Protein AF-K7MKK3-F1 (afdb_monomer)

Structure (mmCIF, N/CA/C/O backbone):
data_AF-K7MKK3-F1
#
_entry.id   AF-K7MKK3-F1
#
loop_
_atom_site.group_PDB
_atom_site.id
_atom_site.type_symbol
_atom_site.label_atom_id
_atom_site.label_alt_id
_atom_site.label_comp_id
_atom_site.label_asym_id
_atom_site.label_entity_id
_atom_site.label_seq_id
_atom_site.pdbx_PDB_ins_code
_atom_site.Cartn_x
_atom_site.Cartn_y
_atom_site.Cartn_z
_atom_site.occupancy
_atom_site.B_iso_or_equiv
_atom_site.auth_seq_id
_atom_site.auth_comp_id
_atom_site.auth_asym_id
_atom_site.auth_atom_id
_atom_site.pdbx_PDB_model_num
ATOM 1 N N . MET A 1 1 ? -20.578 12.453 49.962 1.00 79.19 1 MET A N 1
ATOM 2 C CA . MET A 1 1 ? -20.431 10.988 49.787 1.00 79.19 1 MET A CA 1
ATOM 3 C C . MET A 1 1 ? -21.259 10.475 48.608 1.00 79.19 1 MET A C 1
ATOM 5 O O . MET A 1 1 ? -20.686 9.859 47.721 1.00 79.19 1 MET A O 1
ATOM 9 N N . GLU A 1 2 ? -22.562 10.773 48.529 1.00 89.25 2 GLU A N 1
ATOM 10 C CA . GLU A 1 2 ? -23.460 10.250 47.473 1.00 89.25 2 GLU A CA 1
ATOM 11 C C . GLU A 1 2 ? -23.021 10.568 46.037 1.00 89.25 2 GLU A C 1
ATOM 13 O O . GLU A 1 2 ? -22.993 9.676 45.190 1.00 89.25 2 GLU A O 1
ATOM 18 N N . LEU A 1 3 ? -22.607 11.814 45.772 1.00 90.81 3 LEU A N 1
ATOM 19 C CA . LEU A 1 3 ? -22.113 12.224 44.451 1.00 90.81 3 LEU A CA 1
ATOM 20 C C . LEU A 1 3 ? -20.895 11.405 43.999 1.00 90.81 3 LEU A C 1
ATOM 22 O O . LEU A 1 3 ? -20.809 11.044 42.829 1.00 90.81 3 LEU A O 1
ATOM 26 N N . TRP A 1 4 ? -19.987 11.063 44.919 1.00 90.06 4 TRP A N 1
ATOM 27 C CA . TRP A 1 4 ? -18.795 10.272 44.602 1.00 90.06 4 TRP A CA 1
ATOM 28 C C . TRP A 1 4 ? -19.155 8.822 44.259 1.00 90.06 4 TRP A C 1
ATOM 30 O O . TRP A 1 4 ? -18.687 8.299 43.252 1.00 90.06 4 TRP A O 1
ATOM 40 N N . ASN A 1 5 ? -20.058 8.201 45.028 1.00 92.50 5 ASN A N 1
ATOM 41 C CA . ASN A 1 5 ? -20.542 6.845 44.741 1.00 92.50 5 ASN A CA 1
ATOM 42 C C . ASN A 1 5 ? -21.302 6.778 43.408 1.00 92.50 5 ASN A C 1
ATOM 44 O O . ASN A 1 5 ? -21.107 5.845 42.632 1.00 92.50 5 ASN A O 1
ATOM 48 N N . ARG A 1 6 ? -22.123 7.791 43.102 1.00 91.56 6 ARG A N 1
ATOM 49 C CA . ARG A 1 6 ? -22.840 7.878 41.822 1.00 91.56 6 ARG A CA 1
ATOM 50 C C . ARG A 1 6 ? -21.878 8.067 40.648 1.00 91.56 6 ARG A C 1
ATOM 52 O O . ARG A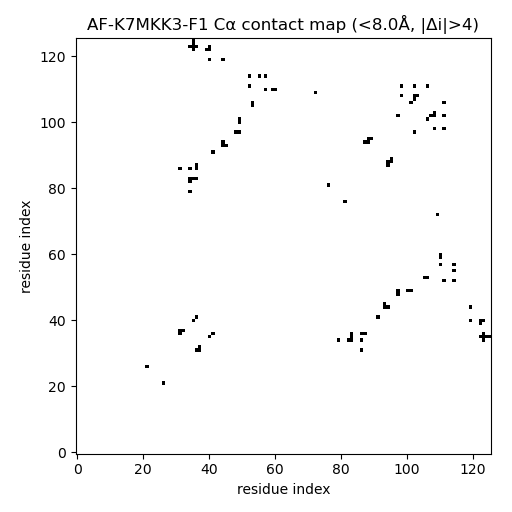 1 6 ? -22.015 7.371 39.647 1.00 91.56 6 ARG A O 1
ATOM 59 N N . ALA A 1 7 ? -20.883 8.948 40.779 1.00 93.31 7 ALA A N 1
ATOM 60 C CA . ALA A 1 7 ? -19.849 9.138 39.761 1.00 93.31 7 ALA A CA 1
ATOM 61 C C . ALA A 1 7 ? -19.020 7.863 39.532 1.00 93.31 7 ALA A C 1
ATOM 63 O O . ALA A 1 7 ? -18.788 7.485 38.385 1.00 93.31 7 ALA A O 1
ATOM 64 N N . ARG A 1 8 ? -18.640 7.156 40.605 1.00 93.25 8 ARG A N 1
ATOM 65 C CA . ARG A 1 8 ? -17.944 5.866 40.518 1.00 93.25 8 ARG A CA 1
ATOM 66 C C . ARG A 1 8 ? -18.781 4.813 39.792 1.00 93.25 8 ARG A C 1
ATOM 68 O O . ARG A 1 8 ? -18.255 4.145 38.911 1.00 93.25 8 ARG A O 1
ATOM 75 N N . GLY A 1 9 ? -20.074 4.709 40.106 1.00 92.00 9 GLY A N 1
ATOM 76 C CA . GLY A 1 9 ? -20.984 3.785 39.424 1.00 92.00 9 GLY A CA 1
ATOM 77 C C . GLY A 1 9 ? -21.087 4.060 37.921 1.00 92.00 9 GLY A C 1
ATOM 78 O O . GLY A 1 9 ? -21.008 3.130 37.122 1.00 92.00 9 GLY A O 1
ATOM 79 N N . PHE A 1 10 ? -21.178 5.333 37.518 1.00 91.56 10 PHE A N 1
ATOM 80 C CA . PHE A 1 10 ? -21.137 5.707 36.099 1.00 91.56 10 PHE A CA 1
ATOM 81 C C . PHE A 1 10 ? -19.804 5.353 35.433 1.00 91.56 10 PHE A C 1
ATOM 83 O O . PHE A 1 10 ? -19.808 4.861 34.308 1.00 91.56 10 PHE A O 1
ATOM 90 N N . ALA A 1 11 ? -18.677 5.577 36.112 1.00 91.19 11 ALA A N 1
ATOM 91 C CA . ALA A 1 11 ? -17.360 5.231 35.584 1.00 91.19 11 ALA A CA 1
ATOM 92 C C . ALA A 1 11 ? -17.180 3.709 35.424 1.00 91.19 11 ALA A C 1
ATOM 94 O O . ALA A 1 11 ? -16.687 3.259 34.392 1.00 91.19 11 ALA A O 1
ATOM 95 N N . GLU A 1 12 ? -17.624 2.908 36.398 1.00 89.81 12 GLU A N 1
ATOM 96 C CA . GLU A 1 12 ? -17.580 1.441 36.327 1.00 89.81 12 GLU A CA 1
ATOM 97 C C . GLU A 1 12 ? -18.513 0.890 35.234 1.00 89.81 12 GLU A C 1
ATOM 99 O O . GLU A 1 12 ? -18.124 -0.013 34.495 1.00 89.81 12 GLU A O 1
ATOM 104 N N . GLU A 1 13 ? -19.715 1.450 35.071 1.00 87.88 13 GLU A N 1
ATOM 105 C CA . GLU A 1 13 ? -20.637 1.086 33.985 1.00 87.88 13 GLU A CA 1
ATOM 106 C C . GLU A 1 13 ? -20.073 1.469 32.606 1.00 87.88 13 GLU A C 1
ATOM 108 O O . GLU A 1 13 ? -20.127 0.678 31.664 1.00 87.88 13 GLU A O 1
ATOM 113 N N . ALA A 1 14 ? -19.463 2.651 32.478 1.00 89.44 14 ALA A N 1
ATOM 114 C CA . ALA A 1 14 ? -18.794 3.070 31.248 1.00 89.44 14 ALA A CA 1
ATOM 115 C C . ALA A 1 14 ? -17.596 2.165 30.908 1.00 89.44 14 ALA A C 1
ATOM 117 O O . ALA A 1 14 ? -17.425 1.785 29.748 1.00 89.44 14 ALA A O 1
ATOM 118 N N . ALA A 1 15 ? -16.810 1.748 31.907 1.00 87.50 15 ALA A N 1
ATOM 119 C CA . ALA A 1 15 ? -15.714 0.797 31.723 1.00 87.50 15 ALA A CA 1
ATOM 120 C C . ALA A 1 15 ? -16.221 -0.586 31.270 1.00 87.50 15 ALA A C 1
ATOM 122 O O . ALA A 1 15 ? -15.679 -1.158 30.321 1.00 87.50 15 ALA A O 1
ATOM 123 N N . LYS A 1 16 ? -17.314 -1.086 31.869 1.00 85.81 16 LYS A N 1
ATOM 124 C CA . LYS A 1 16 ? -17.988 -2.329 31.446 1.00 85.81 16 LYS A CA 1
ATOM 125 C C . LYS A 1 16 ? -18.571 -2.249 30.037 1.00 85.81 16 LYS A C 1
ATOM 127 O O . LYS A 1 16 ? -18.661 -3.268 29.366 1.00 85.81 16 LYS A O 1
ATOM 132 N N . ARG A 1 17 ? -18.970 -1.068 29.563 1.00 84.69 17 ARG A N 1
ATOM 133 C CA . ARG A 1 17 ? -19.391 -0.885 28.164 1.00 84.69 17 ARG A CA 1
ATOM 134 C C . ARG A 1 17 ? -18.198 -0.866 27.214 1.00 84.69 17 ARG A C 1
ATOM 136 O O . ARG A 1 17 ? -18.272 -1.467 26.148 1.00 84.69 17 ARG A O 1
ATOM 143 N N . SER A 1 18 ? -17.095 -0.238 27.621 1.00 77.94 18 SER A N 1
ATOM 144 C CA . SER A 1 18 ? -15.877 -0.135 26.810 1.00 77.94 18 SER A CA 1
ATOM 145 C C . SER A 1 18 ? -15.247 -1.499 26.497 1.00 77.94 18 SER A C 1
ATOM 147 O O . SER A 1 18 ? -14.803 -1.708 25.376 1.00 77.94 18 SER A O 1
ATOM 149 N N . GLN A 1 19 ? -15.282 -2.470 27.421 1.00 75.44 19 GLN A N 1
ATOM 150 C CA . GLN A 1 19 ? -14.741 -3.823 27.167 1.00 75.44 19 GLN A CA 1
ATOM 151 C C . GLN A 1 19 ? -15.436 -4.590 26.024 1.00 75.44 19 GLN A C 1
ATOM 153 O O . GLN A 1 19 ? -14.841 -5.513 25.475 1.00 75.44 19 GLN A O 1
ATOM 158 N N . TYR A 1 20 ? -16.679 -4.239 25.671 1.00 76.19 20 TYR A N 1
ATOM 159 C CA . TYR A 1 20 ? -17.396 -4.851 24.544 1.00 76.19 20 TYR A CA 1
ATOM 160 C C . TYR A 1 20 ? -17.215 -4.075 23.241 1.00 76.19 20 TYR A C 1
ATOM 162 O O . TYR A 1 20 ? -17.570 -4.582 22.176 1.00 76.19 20 TYR A O 1
ATOM 170 N N . LEU A 1 21 ? -16.695 -2.844 23.304 1.00 76.31 21 LEU A N 1
ATOM 171 C CA . LEU A 1 21 ? -16.366 -2.114 22.095 1.00 76.31 21 LEU A CA 1
ATOM 172 C C . LEU A 1 21 ? -15.124 -2.758 21.470 1.00 76.31 21 LEU A C 1
ATOM 174 O O . LEU A 1 21 ? -14.147 -3.029 22.173 1.00 76.31 21 LEU A O 1
ATOM 178 N N . PRO A 1 22 ? -15.138 -3.020 20.155 1.00 73.44 22 PRO A N 1
ATOM 179 C CA . PRO A 1 22 ? -13.955 -3.512 19.478 1.00 73.44 22 PRO A CA 1
ATOM 180 C C . PRO A 1 22 ? -12.820 -2.508 19.680 1.00 73.44 22 PRO A C 1
ATOM 182 O O . PRO A 1 22 ? -12.960 -1.317 19.394 1.00 73.44 22 PRO A O 1
ATOM 185 N N . GLN A 1 23 ? -11.698 -3.002 20.200 1.00 73.75 23 GLN A N 1
ATOM 186 C CA . GLN A 1 23 ? -10.516 -2.186 20.447 1.00 73.75 23 GLN A CA 1
ATOM 187 C C . GLN A 1 23 ? -10.089 -1.498 19.137 1.00 73.75 23 GLN A C 1
ATOM 189 O O . GLN A 1 23 ? -10.137 -2.138 18.079 1.00 73.75 23 GLN A O 1
ATOM 194 N N . PRO A 1 24 ? -9.602 -0.243 19.173 1.00 73.50 24 PRO A N 1
ATOM 195 C CA . PRO A 1 24 ? -9.131 0.458 17.976 1.00 73.50 24 PRO A CA 1
ATOM 196 C C . PRO A 1 24 ? -8.099 -0.347 17.174 1.00 73.50 24 PRO A C 1
ATOM 198 O O . PRO A 1 24 ? -8.082 -0.297 15.948 1.00 73.50 24 PRO A O 1
ATOM 201 N N . SER A 1 25 ? -7.277 -1.151 17.856 1.00 74.31 25 SER A N 1
ATOM 202 C CA . SER A 1 25 ? -6.317 -2.065 17.232 1.00 74.31 25 SER A CA 1
ATOM 203 C C . SER A 1 25 ? -6.977 -3.166 16.396 1.00 74.31 25 SER A C 1
ATOM 205 O O . SER A 1 25 ? -6.485 -3.466 15.311 1.00 74.31 25 SER A O 1
ATOM 207 N N . ILE A 1 26 ? -8.098 -3.737 16.852 1.00 75.56 26 ILE A N 1
ATOM 208 C CA . ILE A 1 26 ? -8.857 -4.744 16.094 1.00 75.56 26 ILE A CA 1
ATOM 209 C C . ILE A 1 26 ? -9.489 -4.103 14.862 1.00 75.56 26 ILE A C 1
ATOM 211 O O . ILE A 1 26 ? -9.396 -4.661 13.770 1.00 75.56 26 ILE A O 1
ATOM 215 N N . ILE A 1 27 ? -10.068 -2.907 15.010 1.00 77.62 27 ILE A N 1
ATOM 216 C CA . ILE A 1 27 ? -10.631 -2.161 13.879 1.00 77.62 27 ILE A CA 1
ATOM 217 C C . ILE A 1 27 ? -9.554 -1.862 12.837 1.00 77.62 27 ILE A C 1
ATOM 219 O O . ILE A 1 27 ? -9.776 -2.108 11.654 1.00 77.62 27 ILE A O 1
ATOM 223 N N . ASN A 1 28 ? -8.375 -1.410 13.270 1.00 79.69 28 ASN A N 1
ATOM 224 C CA . ASN A 1 28 ? -7.248 -1.174 12.374 1.00 79.69 28 ASN A CA 1
ATOM 225 C C . ASN A 1 28 ? -6.808 -2.464 11.677 1.00 79.69 28 ASN A C 1
ATOM 227 O O . ASN A 1 28 ? -6.624 -2.446 10.469 1.00 79.69 28 ASN A O 1
ATOM 231 N N . GLY A 1 29 ? -6.704 -3.591 12.387 1.00 80.25 29 GLY A N 1
ATOM 232 C CA . GLY A 1 29 ? -6.349 -4.880 11.784 1.00 80.25 29 GLY A CA 1
ATOM 233 C C . GLY A 1 29 ? -7.333 -5.326 10.696 1.00 80.25 29 GLY A C 1
ATOM 234 O O . GLY A 1 29 ? -6.918 -5.693 9.599 1.00 80.25 29 GLY A O 1
ATOM 235 N N . VAL A 1 30 ? -8.638 -5.220 10.961 1.00 82.19 30 VAL A N 1
ATOM 236 C CA . VAL A 1 30 ? -9.689 -5.530 9.974 1.00 82.19 30 VAL A CA 1
ATOM 237 C C . VAL A 1 30 ? -9.647 -4.552 8.797 1.00 82.19 30 VAL A C 1
ATOM 239 O O . VAL A 1 30 ? -9.797 -4.959 7.646 1.00 82.19 30 VAL A O 1
ATOM 242 N N . TYR A 1 31 ? -9.415 -3.265 9.066 1.00 83.75 31 TYR A N 1
ATOM 243 C CA . TYR A 1 31 ? -9.291 -2.238 8.035 1.00 83.75 31 TYR A CA 1
ATOM 244 C C . TYR A 1 31 ? -8.079 -2.502 7.134 1.00 83.75 31 TYR A C 1
ATOM 246 O O . TYR A 1 31 ? -8.224 -2.512 5.918 1.00 83.75 31 TYR A O 1
ATOM 254 N N . LEU A 1 32 ? -6.915 -2.805 7.709 1.00 88.19 32 LEU A N 1
ATOM 255 C CA . LEU A 1 32 ? -5.694 -3.165 6.985 1.00 88.19 32 LEU A CA 1
ATOM 256 C C . LEU A 1 32 ? -5.911 -4.388 6.091 1.00 88.19 32 LEU A C 1
ATOM 258 O O . LEU A 1 32 ? -5.633 -4.323 4.895 1.00 88.19 32 LEU A O 1
ATOM 262 N N . HIS A 1 33 ? -6.498 -5.455 6.639 1.00 86.25 33 HIS A N 1
ATOM 263 C CA . HIS A 1 33 ? -6.820 -6.664 5.882 1.00 86.25 33 HIS A CA 1
ATOM 264 C C . HIS A 1 33 ? -7.754 -6.372 4.697 1.00 86.25 33 HIS A C 1
ATOM 266 O O . HIS A 1 33 ? -7.534 -6.864 3.595 1.00 86.25 33 HIS A O 1
ATOM 272 N N . ARG A 1 34 ? -8.751 -5.496 4.879 1.00 86.25 34 ARG A N 1
ATOM 273 C CA . ARG A 1 34 ? -9.677 -5.076 3.812 1.00 86.25 34 ARG A CA 1
ATOM 274 C C . ARG A 1 34 ? -8.989 -4.365 2.644 1.00 86.25 34 ARG A C 1
ATOM 276 O O . ARG A 1 34 ? -9.488 -4.409 1.523 1.00 86.25 34 ARG A O 1
ATOM 283 N N . PHE A 1 35 ? -7.872 -3.693 2.903 1.00 87.62 35 PHE A N 1
ATOM 284 C CA . PHE A 1 35 ? -7.052 -3.057 1.873 1.00 87.62 35 PHE A CA 1
ATOM 285 C C . PHE A 1 35 ? -5.885 -3.942 1.427 1.00 87.62 35 PHE A C 1
ATOM 287 O O . PHE A 1 35 ? -4.941 -3.433 0.837 1.00 87.62 35 PHE A O 1
ATOM 294 N N . GLY A 1 36 ? -5.922 -5.249 1.699 1.00 86.94 36 GLY A N 1
ATOM 295 C CA . GLY A 1 36 ? -4.881 -6.191 1.285 1.00 86.94 36 GLY A CA 1
ATOM 296 C C . GLY A 1 36 ? -3.591 -6.104 2.102 1.00 86.94 36 GLY A C 1
ATOM 297 O O . GLY A 1 36 ? -2.629 -6.784 1.773 1.00 86.94 36 GLY A O 1
ATOM 298 N N . ILE A 1 37 ? -3.543 -5.310 3.181 1.00 89.00 37 ILE A N 1
ATOM 299 C CA . ILE A 1 37 ? -2.383 -5.233 4.083 1.00 89.00 37 ILE A CA 1
ATOM 300 C C . ILE A 1 37 ? -2.422 -6.419 5.050 1.00 89.00 37 ILE A C 1
ATOM 302 O O . ILE A 1 37 ? -2.715 -6.294 6.242 1.00 89.00 37 ILE A O 1
ATOM 306 N N . THR A 1 38 ? -2.187 -7.605 4.500 1.00 89.50 38 THR A N 1
ATOM 307 C CA . THR A 1 38 ? -2.148 -8.869 5.232 1.00 89.50 38 THR A CA 1
ATOM 308 C C . THR A 1 38 ? -0.774 -9.090 5.872 1.00 89.50 38 THR A C 1
ATOM 310 O O . THR A 1 38 ? 0.170 -8.324 5.674 1.00 89.50 38 THR A O 1
ATOM 313 N N . GLN A 1 39 ? -0.651 -10.119 6.714 1.00 86.50 39 GLN A N 1
ATOM 314 C CA . GLN A 1 39 ? 0.661 -10.558 7.202 1.00 86.50 39 GLN A CA 1
ATOM 315 C C . GLN A 1 39 ? 1.527 -11.080 6.044 1.00 86.50 39 GLN A C 1
ATOM 317 O O . GLN A 1 39 ? 2.692 -10.719 5.964 1.00 86.50 39 GLN A O 1
ATOM 322 N N . GLU A 1 40 ? 0.933 -11.823 5.109 1.00 88.56 40 GLU A N 1
ATOM 323 C CA . GLU A 1 40 ? 1.615 -12.361 3.927 1.00 88.56 40 GLU A CA 1
ATOM 324 C C . GLU A 1 40 ? 2.192 -11.256 3.034 1.00 88.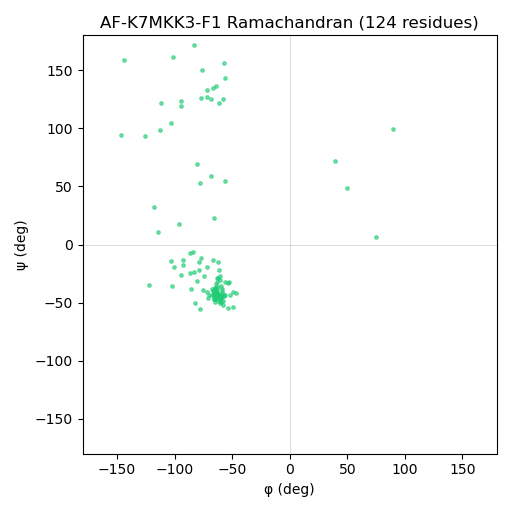56 40 GLU A C 1
ATOM 326 O O . GLU A 1 40 ? 3.361 -11.316 2.666 1.00 88.56 40 GLU A O 1
ATOM 331 N N . LEU A 1 41 ? 1.415 -10.199 2.756 1.00 89.94 41 LEU A N 1
ATOM 332 C CA . LEU A 1 41 ? 1.921 -9.048 2.009 1.00 89.94 41 LEU A CA 1
ATOM 333 C C . LEU A 1 41 ? 3.124 -8.420 2.718 1.00 89.94 41 LEU A C 1
ATOM 335 O O . LEU A 1 41 ? 4.088 -8.047 2.061 1.00 89.94 41 LEU A O 1
ATOM 339 N N . ARG A 1 42 ? 3.058 -8.277 4.048 1.00 88.31 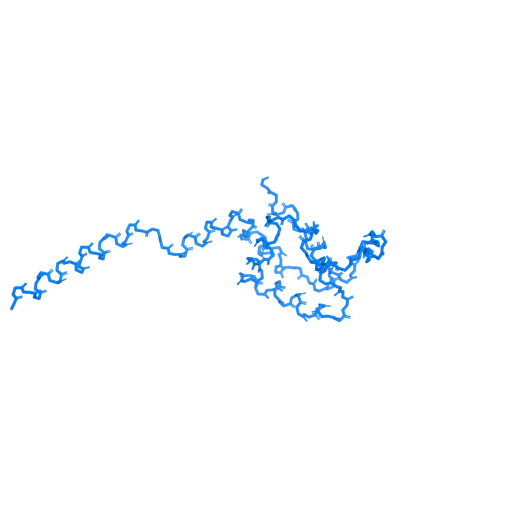42 ARG A N 1
ATOM 340 C CA . ARG A 1 42 ? 4.136 -7.673 4.841 1.00 88.31 42 ARG A CA 1
ATOM 341 C C . ARG A 1 42 ? 5.407 -8.507 4.787 1.00 88.31 42 ARG A C 1
ATOM 343 O O . ARG A 1 42 ? 6.457 -7.949 4.511 1.00 88.31 42 ARG A O 1
ATOM 350 N N . GLU A 1 43 ? 5.296 -9.817 4.967 1.00 89.88 43 GLU A N 1
ATOM 351 C CA . GLU A 1 43 ? 6.429 -10.743 4.864 1.00 89.88 43 GLU A CA 1
ATOM 352 C C . GLU A 1 43 ? 7.035 -10.747 3.459 1.00 89.88 43 GLU A C 1
ATOM 354 O O . GLU A 1 43 ? 8.253 -10.677 3.308 1.00 89.88 43 GLU A O 1
ATOM 359 N N . PHE A 1 44 ? 6.191 -10.762 2.423 1.00 89.94 44 PHE A N 1
ATOM 360 C CA . PHE A 1 44 ? 6.647 -10.670 1.040 1.00 89.94 44 PHE A CA 1
ATOM 361 C C . PHE A 1 44 ? 7.418 -9.371 0.802 1.00 89.94 44 PHE A C 1
ATOM 363 O O . PHE A 1 44 ? 8.537 -9.391 0.298 1.00 89.94 44 PHE A O 1
ATOM 370 N N . VAL A 1 45 ? 6.839 -8.248 1.223 1.00 88.88 45 VAL A N 1
ATOM 371 C CA . VAL A 1 45 ? 7.403 -6.907 1.075 1.00 88.88 45 VAL A CA 1
ATOM 372 C C . VAL A 1 45 ? 8.698 -6.713 1.863 1.00 88.88 45 VAL A C 1
ATOM 374 O O . VAL A 1 45 ? 9.605 -6.057 1.357 1.00 88.88 45 VAL A O 1
ATOM 377 N N . GLU A 1 46 ? 8.812 -7.282 3.062 1.00 87.44 46 GLU A N 1
ATOM 378 C CA . GLU A 1 46 ? 10.060 -7.295 3.836 1.00 87.44 46 GLU A CA 1
ATOM 379 C C . GLU A 1 46 ? 11.190 -8.019 3.085 1.00 87.44 46 GLU A C 1
ATOM 381 O O . GLU A 1 46 ? 12.358 -7.654 3.226 1.00 87.44 46 GLU A O 1
ATOM 386 N N . GLY A 1 47 ? 10.849 -9.012 2.259 1.00 88.00 47 GLY A N 1
ATOM 387 C CA . GLY A 1 47 ? 11.787 -9.707 1.378 1.00 88.00 47 GLY A CA 1
ATOM 388 C C . GLY A 1 47 ? 12.139 -8.952 0.092 1.00 88.00 47 GLY A C 1
ATOM 389 O O . GLY A 1 47 ? 13.121 -9.308 -0.562 1.00 88.00 47 GLY A O 1
ATOM 390 N N . ILE A 1 48 ? 11.381 -7.916 -0.285 1.00 87.88 48 ILE A N 1
ATOM 391 C CA . ILE A 1 48 ? 11.678 -7.119 -1.479 1.00 87.88 48 ILE A CA 1
ATOM 392 C C . ILE A 1 48 ? 12.837 -6.170 -1.173 1.00 87.88 48 ILE A C 1
ATOM 394 O O . ILE A 1 48 ? 12.796 -5.355 -0.253 1.00 87.88 48 ILE A O 1
ATOM 398 N N . THR A 1 49 ? 13.869 -6.228 -2.004 1.00 86.75 49 THR A N 1
ATOM 399 C CA . THR A 1 49 ? 15.022 -5.328 -1.937 1.00 86.75 49 THR A CA 1
ATOM 400 C C . THR A 1 49 ? 14.938 -4.229 -2.989 1.00 86.75 49 THR A C 1
ATOM 402 O O . THR A 1 49 ? 14.265 -4.373 -4.008 1.00 86.75 49 THR A O 1
ATOM 405 N N . ILE A 1 50 ? 15.698 -3.149 -2.787 1.00 83.38 50 ILE A N 1
ATOM 406 C CA . ILE A 1 50 ? 15.829 -2.048 -3.756 1.00 83.38 50 ILE A CA 1
ATOM 407 C C . ILE A 1 50 ? 16.209 -2.570 -5.145 1.00 83.38 50 ILE A C 1
ATOM 409 O O . ILE A 1 50 ? 15.592 -2.178 -6.130 1.00 83.38 50 ILE A O 1
ATOM 413 N N . THR A 1 51 ? 17.150 -3.515 -5.208 1.00 84.25 51 THR A N 1
ATOM 414 C CA . THR A 1 51 ? 17.621 -4.129 -6.459 1.00 84.25 51 THR A CA 1
ATOM 415 C C . THR A 1 51 ? 16.486 -4.745 -7.272 1.00 84.25 51 THR A C 1
ATOM 417 O O . THR A 1 51 ? 16.501 -4.668 -8.492 1.00 84.25 51 THR A O 1
ATOM 420 N N . THR A 1 52 ? 15.442 -5.269 -6.614 1.00 86.00 52 THR A N 1
ATOM 421 C CA . THR A 1 52 ? 14.255 -5.805 -7.300 1.00 86.00 52 THR A CA 1
ATOM 422 C C . THR A 1 52 ? 13.564 -4.735 -8.140 1.00 86.00 52 THR A C 1
ATOM 424 O O . THR A 1 52 ? 13.054 -5.040 -9.211 1.00 86.00 52 THR A O 1
ATOM 427 N N . PHE A 1 53 ? 13.546 -3.485 -7.673 1.00 85.00 53 PHE A N 1
ATOM 428 C CA . PHE A 1 53 ? 12.966 -2.369 -8.414 1.00 85.00 53 PHE A CA 1
ATOM 429 C C . PHE A 1 53 ? 13.917 -1.820 -9.489 1.00 85.00 53 PHE A C 1
ATOM 431 O O . PHE A 1 53 ? 13.447 -1.330 -10.515 1.00 85.00 53 PHE A O 1
ATOM 438 N N . GLU A 1 54 ? 15.232 -1.883 -9.265 1.00 82.44 54 GLU A N 1
ATOM 439 C CA . GLU A 1 54 ? 16.255 -1.440 -10.226 1.00 82.44 54 GLU A CA 1
ATOM 440 C C . GLU A 1 54 ? 16.353 -2.378 -11.436 1.00 82.44 54 GLU A C 1
ATOM 442 O O . GLU A 1 54 ? 16.346 -1.910 -12.575 1.00 82.44 54 GLU A O 1
ATOM 4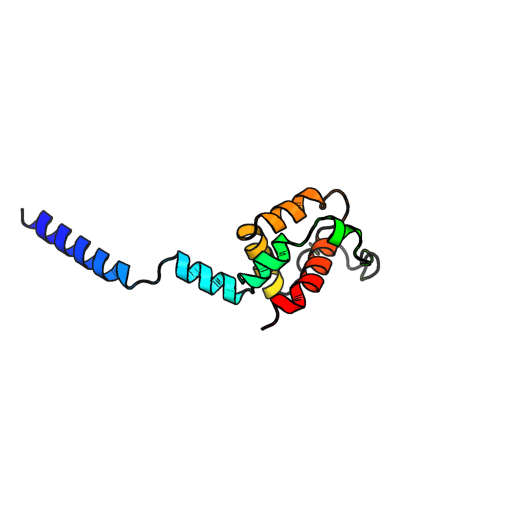47 N N . ASP A 1 55 ? 16.373 -3.690 -11.190 1.00 84.06 55 ASP A N 1
ATOM 448 C CA . ASP A 1 55 ? 16.493 -4.735 -12.216 1.00 84.06 55 ASP A CA 1
ATOM 449 C C . ASP A 1 55 ? 15.184 -4.976 -12.979 1.00 84.06 55 ASP A C 1
ATOM 451 O O . ASP A 1 55 ? 15.157 -5.677 -13.995 1.00 84.06 55 ASP A O 1
ATOM 455 N N . PHE A 1 56 ? 14.067 -4.428 -12.495 1.00 83.12 56 PHE A N 1
ATOM 456 C CA . PHE A 1 56 ? 12.771 -4.695 -13.091 1.00 83.12 56 PHE A CA 1
ATOM 457 C C . PHE A 1 56 ? 12.674 -4.059 -14.491 1.00 83.12 56 PHE A C 1
ATOM 459 O O . PHE A 1 56 ? 12.812 -2.834 -14.618 1.00 83.12 56 PHE A O 1
ATOM 466 N N . PRO A 1 57 ? 12.350 -4.833 -15.549 1.00 79.75 57 PRO A N 1
ATOM 467 C CA . PRO A 1 57 ? 12.302 -4.350 -16.930 1.00 79.75 57 PRO A CA 1
ATOM 468 C C . PRO A 1 57 ? 11.013 -3.560 -17.215 1.00 79.75 57 PRO A C 1
ATOM 470 O O . PRO A 1 57 ? 10.269 -3.853 -18.149 1.00 79.75 57 PRO A O 1
ATOM 473 N N . LEU A 1 58 ? 10.720 -2.550 -16.395 1.00 71.62 58 LEU A N 1
ATOM 474 C CA . LEU A 1 58 ? 9.667 -1.580 -16.656 1.00 71.62 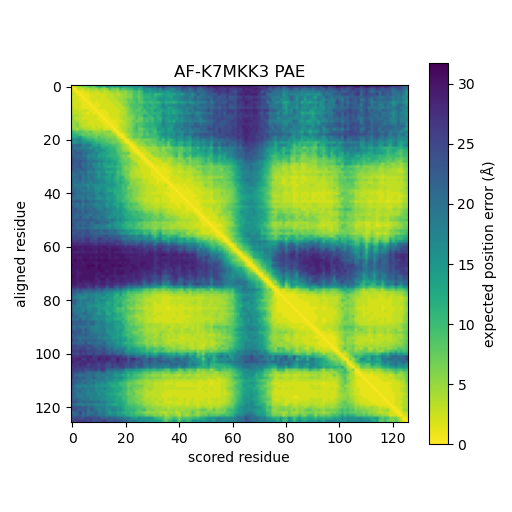58 LEU A CA 1
ATOM 475 C C . LEU A 1 58 ? 10.261 -0.358 -17.343 1.00 71.62 58 LEU A C 1
ATOM 477 O O . LEU A 1 58 ? 11.117 0.341 -16.791 1.00 71.62 58 LEU A O 1
ATOM 481 N N . GLN A 1 59 ? 9.774 -0.095 -18.550 1.00 67.62 59 GLN A N 1
ATOM 482 C CA . GLN A 1 59 ? 10.047 1.149 -19.254 1.00 67.62 59 GLN A CA 1
ATOM 483 C C . GLN A 1 59 ? 9.430 2.302 -18.452 1.00 67.62 59 GLN A C 1
ATOM 485 O O . GLN A 1 59 ? 8.318 2.180 -17.929 1.00 67.62 59 GLN A O 1
ATOM 490 N N . ASP A 1 60 ? 10.161 3.409 -18.306 1.00 61.31 60 ASP A N 1
ATOM 491 C CA . ASP A 1 60 ? 9.531 4.651 -17.864 1.00 61.31 60 ASP A CA 1
ATOM 492 C C . ASP A 1 60 ? 8.486 5.010 -18.927 1.00 61.31 60 ASP A C 1
ATOM 494 O O . ASP A 1 60 ? 8.844 5.136 -20.096 1.00 61.31 60 ASP A O 1
ATOM 498 N N . ASP A 1 61 ? 7.207 5.134 -18.549 1.00 58.72 61 ASP A N 1
ATOM 499 C CA . ASP A 1 61 ? 6.106 5.494 -19.462 1.00 58.72 61 ASP A CA 1
ATOM 500 C C . ASP A 1 61 ? 6.231 6.956 -19.939 1.00 58.72 61 ASP A C 1
ATOM 502 O O . ASP A 1 61 ? 5.354 7.790 -19.716 1.00 58.72 61 ASP A O 1
ATOM 506 N N . THR A 1 62 ? 7.335 7.309 -20.592 1.00 52.84 62 THR A N 1
ATOM 507 C CA . THR A 1 62 ? 7.467 8.578 -21.309 1.00 52.84 62 THR A CA 1
ATOM 508 C C . THR A 1 62 ? 6.527 8.620 -22.526 1.00 52.84 62 THR A C 1
ATOM 510 O O . THR A 1 62 ? 6.261 9.703 -23.024 1.00 52.84 62 THR A O 1
ATOM 513 N N . GLU A 1 63 ? 5.940 7.497 -22.967 1.00 49.12 63 GLU A N 1
ATOM 514 C CA . GLU A 1 63 ? 5.129 7.447 -24.198 1.00 49.12 63 GLU A CA 1
ATOM 515 C C . GLU A 1 63 ? 3.650 7.059 -24.018 1.00 49.12 63 GLU A C 1
ATOM 517 O O . GLU A 1 63 ? 3.050 6.489 -24.924 1.00 49.12 63 GLU A O 1
ATOM 522 N N . LEU A 1 64 ? 3.004 7.407 -22.897 1.00 49.34 64 LEU A N 1
ATOM 523 C CA . LEU A 1 64 ? 1.536 7.477 -22.868 1.00 49.34 64 LEU A CA 1
ATOM 524 C C . LEU A 1 64 ? 1.051 8.846 -22.372 1.00 49.34 64 LEU A C 1
ATOM 526 O O . LEU A 1 64 ? 0.813 9.080 -21.192 1.00 49.34 64 LEU A O 1
ATOM 530 N N . SER A 1 65 ? 0.816 9.693 -23.377 1.00 42.00 65 SER A N 1
ATOM 531 C CA . SER A 1 65 ? -0.094 10.840 -23.418 1.00 42.00 65 SER A CA 1
ATOM 532 C C . SER A 1 65 ? 0.454 12.206 -22.977 1.00 42.00 65 SER A C 1
ATOM 534 O O . SER A 1 65 ? 0.440 12.572 -21.802 1.00 42.00 65 SER A O 1
ATOM 536 N N . ASP A 1 66 ? 0.810 13.003 -23.994 1.00 44.09 66 ASP A N 1
ATOM 537 C CA . ASP A 1 66 ? 0.828 14.475 -24.041 1.00 44.09 66 ASP A CA 1
ATOM 538 C C . ASP A 1 66 ? -0.554 15.089 -23.699 1.00 44.09 66 ASP A C 1
ATOM 540 O O . ASP A 1 66 ? -1.125 15.876 -24.457 1.00 44.09 66 ASP A O 1
ATOM 544 N N . VAL A 1 67 ? -1.137 14.737 -22.548 1.00 45.09 67 VAL A N 1
ATOM 545 C CA . VAL A 1 67 ? -2.240 15.509 -21.962 1.00 45.09 67 VAL A CA 1
ATOM 546 C C . VAL A 1 67 ? -1.633 16.495 -20.962 1.00 45.09 67 VAL A C 1
ATOM 548 O O . VAL A 1 67 ? -0.912 16.069 -20.051 1.00 45.09 67 VAL A O 1
ATOM 551 N N . PRO A 1 68 ? -1.876 17.812 -21.102 1.00 40.16 68 PRO A N 1
ATOM 552 C CA . PRO A 1 68 ? -1.123 18.813 -20.365 1.00 40.16 68 PRO A CA 1
ATOM 553 C C . PRO A 1 68 ? -1.492 18.813 -18.877 1.00 40.16 68 PRO A C 1
ATOM 555 O O . PRO A 1 68 ? -2.651 18.973 -18.508 1.00 40.16 68 PRO A O 1
ATOM 558 N N . ALA A 1 69 ? -0.464 18.702 -18.036 1.00 49.97 69 ALA A N 1
ATOM 559 C CA . ALA A 1 69 ? -0.311 19.395 -16.759 1.00 49.97 69 ALA A CA 1
ATOM 560 C C . ALA A 1 69 ? -1.560 19.576 -15.865 1.00 49.97 69 ALA A C 1
ATOM 562 O O . ALA A 1 69 ? -1.964 20.708 -15.620 1.00 49.97 69 ALA A O 1
ATOM 563 N N . VAL A 1 70 ? -2.073 18.508 -15.238 1.00 39.59 70 VAL A N 1
ATOM 564 C CA . VAL A 1 70 ? -2.753 18.627 -13.930 1.00 39.59 70 VAL A CA 1
ATOM 565 C C . VAL A 1 70 ? -2.492 17.370 -13.089 1.00 39.59 70 VAL A C 1
ATOM 567 O O . VAL A 1 70 ? -3.202 16.379 -13.177 1.00 39.59 70 VAL A O 1
ATOM 570 N N . SER A 1 71 ? -1.473 17.413 -12.225 1.00 40.34 71 SER A N 1
ATOM 571 C CA . SER A 1 71 ? -1.357 16.511 -11.061 1.00 40.34 71 SER A CA 1
ATOM 572 C C . SER A 1 71 ? -1.537 15.004 -11.344 1.00 40.34 71 SER A C 1
ATOM 574 O O . SER A 1 71 ? -2.239 14.294 -10.624 1.00 40.34 71 SER A O 1
ATOM 576 N N . ASN A 1 72 ? -0.841 14.489 -12.356 1.00 46.34 72 ASN A N 1
ATOM 577 C CA . ASN A 1 72 ? -0.873 13.095 -12.821 1.00 46.34 72 ASN A CA 1
ATOM 578 C C . ASN A 1 72 ? -0.321 12.038 -11.816 1.00 46.34 72 ASN A C 1
ATOM 580 O O . ASN A 1 72 ? 0.122 10.973 -12.226 1.00 46.34 72 ASN A O 1
ATOM 584 N N . VAL A 1 73 ? -0.282 12.284 -10.501 1.00 45.56 73 VAL A N 1
ATOM 585 C CA . VAL A 1 73 ? -0.127 11.191 -9.507 1.00 45.56 73 VAL A CA 1
ATOM 586 C C . VAL A 1 73 ? -1.470 10.477 -9.294 1.00 45.56 73 VAL A C 1
ATOM 588 O O . VAL A 1 73 ? -1.502 9.332 -8.862 1.00 45.56 73 VAL A O 1
ATOM 591 N N . ARG A 1 74 ? -2.588 11.145 -9.614 1.00 46.72 74 ARG A N 1
ATOM 592 C CA . ARG A 1 74 ? -3.934 10.710 -9.221 1.00 46.72 74 ARG A CA 1
ATOM 593 C C . ARG A 1 74 ? -4.694 9.831 -10.215 1.00 46.72 74 ARG A C 1
ATOM 595 O O . ARG A 1 74 ? -5.668 9.230 -9.790 1.00 46.72 74 ARG A O 1
ATOM 602 N N . GLN A 1 75 ? -4.322 9.770 -11.495 1.00 45.62 75 GLN A N 1
ATOM 603 C CA . GLN A 1 75 ? -5.150 9.068 -12.494 1.00 45.62 75 GLN A CA 1
ATOM 604 C C . GLN A 1 75 ? -4.759 7.609 -12.753 1.00 45.62 75 GLN A C 1
ATOM 606 O O . GLN A 1 75 ? -5.642 6.823 -13.077 1.00 45.62 75 GLN A O 1
ATOM 611 N N . ASP A 1 76 ? -3.500 7.216 -12.540 1.00 57.22 76 ASP A N 1
ATOM 612 C CA . ASP A 1 76 ? -3.067 5.830 -12.805 1.00 57.22 76 ASP A CA 1
ATOM 613 C C . ASP A 1 76 ? -3.361 4.868 -11.641 1.00 57.22 76 ASP A C 1
ATOM 615 O O . ASP A 1 76 ? -3.158 3.661 -11.759 1.00 57.22 76 ASP A O 1
ATOM 619 N N . LEU A 1 77 ? -3.834 5.392 -10.507 1.00 65.56 77 LEU A N 1
ATOM 620 C CA . LEU A 1 77 ? -4.178 4.612 -9.325 1.00 65.56 77 LEU A CA 1
ATOM 621 C C . LEU A 1 77 ? -5.689 4.657 -9.122 1.00 65.56 77 LEU A C 1
ATOM 623 O O . LEU A 1 77 ? -6.275 5.724 -8.946 1.00 65.56 77 LEU A O 1
ATOM 627 N N . THR A 1 78 ? -6.328 3.489 -9.105 1.00 79.00 78 THR A N 1
ATOM 628 C CA . THR A 1 78 ? -7.720 3.378 -8.649 1.00 79.00 78 THR A CA 1
ATOM 629 C C . THR A 1 78 ? -7.848 3.924 -7.221 1.00 79.00 78 THR A C 1
ATOM 631 O O . THR A 1 78 ? -6.887 3.908 -6.448 1.00 79.00 78 THR A O 1
ATOM 634 N N . GLU A 1 79 ? -9.045 4.358 -6.813 1.00 84.38 79 GLU A N 1
ATOM 635 C CA . GLU A 1 79 ? -9.284 4.823 -5.434 1.00 84.38 79 GLU A CA 1
ATOM 636 C C . GLU A 1 79 ? -8.844 3.776 -4.390 1.00 84.38 79 GLU A C 1
ATOM 638 O O . GLU A 1 79 ? -8.356 4.112 -3.308 1.00 84.38 79 GLU A O 1
ATOM 643 N N . TRP A 1 80 ? -8.982 2.490 -4.729 1.00 85.50 80 TRP A N 1
ATOM 644 C CA . TRP A 1 80 ? -8.501 1.392 -3.900 1.00 85.50 80 TRP A CA 1
ATOM 645 C C . TRP A 1 80 ? -6.970 1.381 -3.797 1.00 85.50 80 TRP A C 1
ATOM 647 O O . TRP A 1 80 ? -6.445 1.318 -2.687 1.00 85.50 80 TRP A O 1
ATOM 657 N N . GLN A 1 81 ? -6.253 1.519 -4.917 1.00 86.88 81 GLN A N 1
ATOM 658 C CA . GLN A 1 81 ? -4.788 1.568 -4.929 1.00 86.88 81 GLN A CA 1
ATOM 659 C C . GLN A 1 81 ? -4.245 2.787 -4.180 1.00 86.88 81 GLN A C 1
ATOM 661 O O . GLN A 1 81 ? -3.258 2.658 -3.463 1.00 86.88 81 GLN A O 1
ATOM 666 N N . GLU A 1 82 ? -4.894 3.951 -4.274 1.00 85.50 82 GLU A N 1
ATOM 667 C CA . GLU A 1 82 ? -4.489 5.133 -3.502 1.00 85.50 82 GLU A CA 1
ATOM 668 C C . GLU A 1 82 ? -4.622 4.885 -1.990 1.00 85.50 82 GLU A C 1
ATOM 670 O O . GLU A 1 82 ? -3.729 5.231 -1.210 1.00 85.50 82 GLU A O 1
ATOM 675 N N . LYS A 1 83 ? -5.719 4.251 -1.556 1.00 87.44 83 LYS A N 1
ATOM 676 C CA . LYS A 1 83 ? -5.914 3.876 -0.147 1.00 87.44 83 LYS A CA 1
ATOM 677 C C . LYS A 1 83 ? -4.901 2.826 0.299 1.00 87.44 83 LYS A C 1
ATOM 679 O O . LYS A 1 83 ? -4.316 2.986 1.369 1.00 87.44 83 LYS A O 1
ATOM 684 N N . HIS A 1 84 ? -4.656 1.810 -0.523 1.00 90.12 84 HIS A N 1
ATOM 685 C CA . HIS A 1 84 ? -3.642 0.791 -0.274 1.00 90.12 84 HIS A CA 1
ATOM 686 C C . HIS A 1 84 ? -2.249 1.414 -0.123 1.00 90.12 84 HIS A C 1
ATOM 688 O O . HIS A 1 84 ? -1.602 1.209 0.897 1.00 90.12 84 HIS A O 1
ATOM 694 N N . ALA A 1 85 ? -1.822 2.242 -1.082 1.00 89.38 85 ALA A N 1
ATOM 695 C CA . ALA A 1 85 ? -0.525 2.918 -1.078 1.00 89.38 85 ALA A CA 1
ATOM 696 C C . ALA A 1 85 ? -0.316 3.752 0.196 1.00 89.38 85 ALA A C 1
ATOM 698 O O . ALA A 1 85 ? 0.738 3.700 0.830 1.00 89.38 85 ALA A O 1
ATOM 699 N N . ARG A 1 86 ? -1.347 4.487 0.631 1.00 88.06 86 ARG A N 1
ATOM 700 C CA . ARG A 1 86 ? -1.291 5.253 1.885 1.00 88.06 86 ARG A CA 1
ATOM 701 C C . ARG A 1 86 ? -1.170 4.357 3.115 1.00 88.06 86 ARG A C 1
ATOM 703 O O . ARG A 1 86 ? -0.405 4.681 4.019 1.00 88.06 86 ARG A O 1
ATOM 710 N N . LEU A 1 87 ? -1.926 3.262 3.161 1.00 89.38 87 LEU A N 1
ATOM 711 C CA . LEU A 1 87 ? -1.927 2.344 4.300 1.00 89.38 87 LEU A CA 1
ATOM 712 C C . LEU A 1 87 ? -0.640 1.528 4.387 1.00 89.38 87 LEU A C 1
ATOM 714 O O . LEU A 1 87 ? -0.110 1.355 5.481 1.00 89.38 87 LEU A O 1
ATOM 718 N N . VAL A 1 88 ? -0.109 1.057 3.258 1.00 90.38 88 VAL A N 1
ATOM 719 C CA . VAL A 1 88 ? 1.150 0.311 3.250 1.00 90.38 88 VAL A CA 1
ATOM 720 C C . VAL A 1 88 ? 2.312 1.207 3.670 1.00 90.38 88 VAL A C 1
ATOM 722 O O . VAL A 1 88 ? 3.124 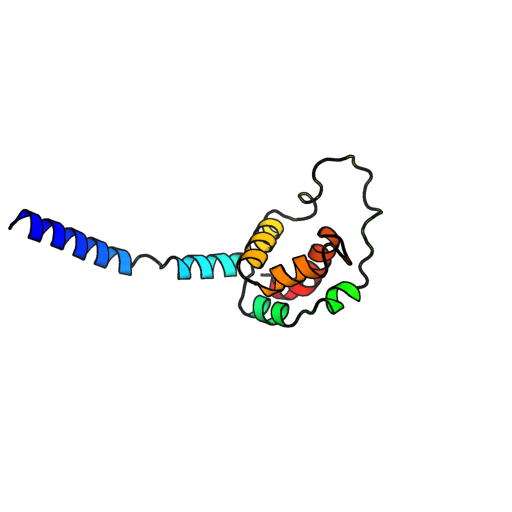0.781 4.480 1.00 90.38 88 VAL A O 1
ATOM 725 N N . LEU A 1 89 ? 2.345 2.474 3.241 1.00 88.50 89 LEU A N 1
ATOM 726 C CA . LEU A 1 89 ? 3.372 3.428 3.673 1.00 88.50 89 LEU A CA 1
ATOM 727 C C . LEU A 1 89 ? 3.323 3.735 5.173 1.00 88.50 89 LEU A C 1
ATOM 729 O O . LEU A 1 89 ? 4.366 3.976 5.777 1.00 88.50 89 LEU A O 1
ATOM 733 N N . SER A 1 90 ? 2.130 3.757 5.775 1.00 86.75 90 SER A N 1
ATOM 734 C CA . SER A 1 90 ? 1.983 4.017 7.211 1.00 86.75 90 SER A CA 1
ATOM 735 C C . SER A 1 90 ? 2.187 2.774 8.078 1.00 86.75 90 SER A C 1
ATOM 737 O O . SER A 1 90 ? 2.526 2.905 9.252 1.00 86.75 90 SER A O 1
ATOM 739 N N . THR A 1 91 ? 1.982 1.581 7.517 1.00 85.56 91 THR A N 1
ATOM 740 C CA . THR A 1 91 ? 1.994 0.312 8.261 1.00 85.56 91 THR A CA 1
ATOM 741 C C . THR A 1 91 ? 3.296 -0.466 8.076 1.00 85.56 91 THR A C 1
ATOM 743 O O . THR A 1 91 ? 3.755 -1.114 9.013 1.00 85.56 91 THR A O 1
ATOM 746 N N . VAL A 1 92 ? 3.893 -0.409 6.884 1.00 86.62 92 VAL A N 1
ATOM 747 C CA . VAL A 1 92 ? 5.082 -1.174 6.491 1.00 86.62 92 VAL A CA 1
ATOM 748 C C . VAL A 1 92 ? 6.243 -0.210 6.296 1.00 86.62 92 VAL A C 1
ATOM 750 O O . VAL A 1 92 ? 6.381 0.455 5.265 1.00 86.62 92 VAL A O 1
ATOM 753 N N . LYS A 1 93 ? 7.085 -0.108 7.325 1.00 85.88 93 LYS A N 1
ATOM 754 C CA . LYS A 1 93 ? 8.235 0.808 7.340 1.00 85.88 93 LYS A CA 1
ATOM 755 C C . LYS A 1 93 ? 9.223 0.505 6.208 1.00 85.88 93 LYS A C 1
ATOM 757 O O . LYS A 1 93 ? 9.888 1.418 5.730 1.00 85.88 93 LYS A O 1
ATOM 762 N N . GLU A 1 94 ? 9.280 -0.741 5.747 1.00 85.19 94 GLU A N 1
ATOM 763 C CA . GLU A 1 94 ? 10.111 -1.207 4.641 1.00 85.19 94 GLU A CA 1
ATOM 764 C C . GLU A 1 94 ? 9.689 -0.554 3.327 1.00 85.19 94 GLU A C 1
ATOM 766 O O . GLU A 1 94 ? 10.550 -0.056 2.616 1.00 85.19 94 GLU A O 1
ATOM 771 N N . ILE A 1 95 ? 8.386 -0.428 3.042 1.00 85.19 95 ILE A N 1
ATOM 772 C CA . ILE A 1 95 ? 7.910 0.296 1.848 1.00 85.19 95 ILE A CA 1
ATOM 773 C C . ILE A 1 95 ? 8.193 1.781 1.958 1.00 85.19 95 ILE A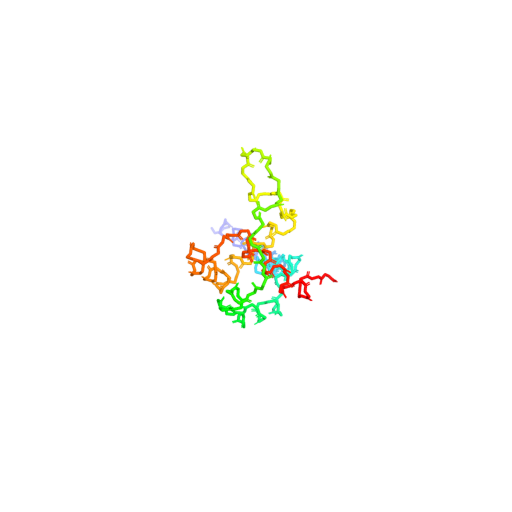 C 1
ATOM 775 O O . ILE A 1 95 ? 8.586 2.403 0.977 1.00 85.19 95 ILE A O 1
ATOM 779 N N . SER A 1 96 ? 8.046 2.354 3.153 1.00 84.31 96 SER A N 1
ATOM 780 C CA . SER A 1 96 ? 8.444 3.744 3.381 1.00 84.31 96 SER A CA 1
ATOM 781 C C . SER A 1 96 ? 9.935 3.944 3.073 1.00 84.31 96 SER A C 1
ATOM 783 O O . SER A 1 96 ? 10.303 4.855 2.335 1.00 84.31 96 SER A O 1
ATOM 785 N N . ARG A 1 97 ? 10.799 3.035 3.537 1.00 83.06 97 ARG A N 1
ATOM 786 C CA . ARG A 1 97 ? 12.241 3.056 3.264 1.00 83.06 97 ARG A CA 1
ATOM 787 C C . ARG A 1 97 ? 12.567 2.853 1.781 1.00 83.06 97 ARG A C 1
ATOM 789 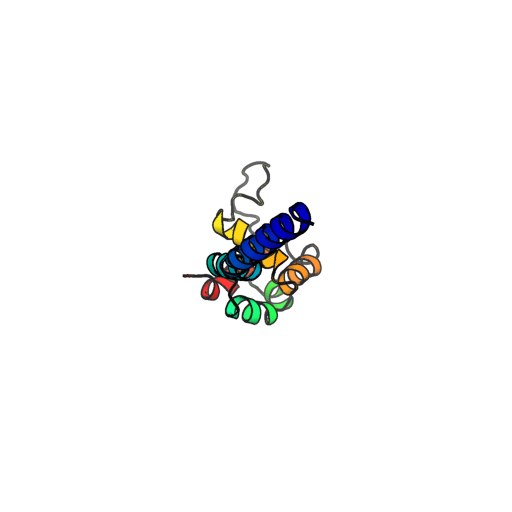O O . ARG A 1 97 ? 13.282 3.668 1.208 1.00 83.06 97 ARG A O 1
ATOM 796 N N . LEU A 1 98 ? 11.993 1.825 1.157 1.00 79.12 98 LEU A N 1
ATOM 797 C CA . LEU A 1 98 ? 12.094 1.533 -0.276 1.00 79.12 98 LEU A CA 1
ATOM 798 C C . LEU A 1 98 ? 11.503 2.641 -1.144 1.00 79.12 98 LEU A C 1
ATOM 800 O O . LEU A 1 98 ? 11.761 2.670 -2.335 1.00 79.12 98 LEU A O 1
ATOM 804 N N . ARG A 1 99 ? 10.712 3.555 -0.587 1.00 77.31 99 ARG A N 1
ATOM 805 C CA . ARG A 1 99 ? 10.294 4.759 -1.292 1.00 77.31 99 ARG A CA 1
ATOM 806 C C . ARG A 1 99 ? 11.371 5.831 -1.204 1.00 77.31 99 ARG A C 1
ATOM 808 O O . ARG A 1 99 ? 11.753 6.357 -2.233 1.00 77.31 99 ARG A O 1
ATOM 815 N N . TYR A 1 100 ? 11.885 6.143 -0.016 1.00 75.56 100 TYR A N 1
ATOM 816 C CA . TYR A 1 100 ? 12.858 7.232 0.153 1.00 75.56 100 TYR A CA 1
ATOM 817 C C . TYR A 1 100 ? 14.278 6.915 -0.350 1.00 75.56 100 TYR A C 1
ATOM 819 O O . TYR A 1 100 ? 15.000 7.845 -0.700 1.00 75.56 100 TYR A O 1
ATOM 827 N N . GLU A 1 101 ? 14.698 5.644 -0.366 1.00 70.38 101 GLU A N 1
ATOM 828 C CA . GLU A 1 101 ? 16.056 5.251 -0.781 1.00 70.38 101 GLU A CA 1
ATOM 829 C C . GLU A 1 101 ? 16.230 5.255 -2.320 1.00 70.38 101 GLU A C 1
ATOM 831 O O . GLU A 1 101 ? 17.093 5.981 -2.810 1.00 70.38 101 GLU A O 1
ATOM 836 N N . PRO A 1 102 ? 15.411 4.540 -3.118 1.00 61.91 102 PRO A N 1
ATOM 837 C CA . PRO A 1 102 ? 15.486 4.590 -4.582 1.00 61.91 102 PRO A CA 1
ATOM 838 C C . PRO A 1 102 ? 14.681 5.723 -5.247 1.00 61.91 102 PRO A C 1
ATOM 840 O O . PRO A 1 102 ? 15.055 6.131 -6.348 1.00 61.91 102 PRO A O 1
ATOM 843 N N . CYS A 1 103 ? 13.621 6.283 -4.642 1.00 53.91 103 CYS A N 1
ATOM 844 C CA . CYS A 1 103 ? 12.991 7.530 -5.119 1.00 53.91 103 CYS A CA 1
ATOM 845 C C . CYS A 1 103 ? 13.439 8.687 -4.206 1.00 53.91 103 CYS A C 1
ATOM 847 O O . CYS A 1 103 ? 12.948 8.789 -3.083 1.00 53.91 103 CYS A O 1
ATOM 849 N N . PRO A 1 104 ? 14.356 9.581 -4.632 1.00 61.72 104 PRO A N 1
ATOM 850 C CA . PRO A 1 104 ? 14.405 10.230 -5.951 1.00 61.72 104 PRO A CA 1
ATOM 851 C C . PRO A 1 104 ? 15.620 9.876 -6.838 1.00 61.72 104 PRO A C 1
ATOM 853 O O . PRO A 1 104 ? 15.852 10.557 -7.835 1.00 61.72 104 PRO A O 1
ATOM 856 N N . GLN A 1 105 ? 16.420 8.872 -6.472 1.00 66.81 105 GLN A N 1
ATOM 857 C CA . GLN A 1 105 ? 17.739 8.634 -7.072 1.00 66.81 105 GLN A CA 1
ATOM 858 C C . GLN A 1 105 ? 17.714 7.794 -8.361 1.00 66.81 105 GLN A C 1
ATOM 860 O O . GLN A 1 105 ? 18.488 8.074 -9.273 1.00 66.81 105 GLN A O 1
ATOM 865 N N . VAL A 1 106 ? 16.849 6.778 -8.442 1.00 65.25 106 VAL A N 1
ATOM 866 C CA . VAL A 1 106 ? 16.905 5.738 -9.489 1.00 65.25 106 VAL A CA 1
ATOM 867 C C . VAL A 1 106 ? 15.620 5.648 -10.310 1.00 65.25 106 VAL A C 1
ATOM 869 O O . VAL A 1 106 ? 15.673 5.407 -11.514 1.00 65.25 106 VAL A O 1
ATOM 872 N N . MET A 1 107 ? 14.451 5.870 -9.701 1.00 76.88 107 MET A N 1
ATOM 873 C CA . MET A 1 107 ? 13.172 5.809 -10.419 1.00 76.88 107 MET A CA 1
ATOM 874 C C . MET A 1 107 ? 12.156 6.836 -9.931 1.00 76.88 107 MET A C 1
ATOM 876 O O . MET A 1 107 ? 12.226 7.336 -8.809 1.00 76.88 107 MET A O 1
ATOM 880 N N . LYS A 1 108 ? 11.174 7.140 -10.785 1.00 79.50 108 LYS A N 1
ATOM 881 C CA . LYS A 1 108 ? 10.030 7.989 -10.432 1.00 79.50 108 LYS A CA 1
ATOM 882 C C . LYS A 1 108 ? 9.024 7.212 -9.582 1.00 79.50 108 LYS A C 1
ATOM 884 O O . LYS A 1 108 ? 8.801 6.026 -9.806 1.00 79.50 108 LYS A O 1
ATOM 889 N N . GLU A 1 109 ? 8.313 7.935 -8.719 1.00 82.75 109 GLU A N 1
ATOM 890 C CA . GLU A 1 109 ? 7.216 7.420 -7.885 1.00 82.75 109 GLU A CA 1
ATOM 891 C C . GLU A 1 109 ? 6.211 6.559 -8.676 1.00 82.75 109 GLU A C 1
ATOM 893 O O . GLU A 1 109 ? 5.800 5.499 -8.217 1.00 82.75 109 GLU A O 1
ATOM 898 N N . ARG A 1 110 ? 5.839 6.971 -9.899 1.00 77.31 110 ARG A N 1
ATOM 899 C CA . ARG A 1 110 ? 4.918 6.188 -10.744 1.00 77.31 110 ARG A CA 1
ATOM 900 C C . ARG A 1 110 ? 5.485 4.830 -11.129 1.00 77.31 110 ARG A C 1
ATOM 902 O O . ARG A 1 110 ? 4.769 3.838 -11.043 1.00 77.31 110 ARG A O 1
ATOM 909 N N . LYS A 1 111 ? 6.753 4.782 -11.550 1.00 81.38 111 LYS A N 1
ATOM 910 C CA . LYS A 1 111 ? 7.417 3.524 -11.900 1.00 81.38 111 LYS A CA 1
ATOM 911 C C . LYS A 1 111 ? 7.457 2.625 -10.672 1.00 81.38 111 LYS A C 1
ATOM 913 O O . LYS A 1 111 ? 6.968 1.508 -10.769 1.00 81.38 111 LYS A O 1
ATOM 918 N N . PHE A 1 112 ? 7.890 3.149 -9.523 1.00 86.38 112 PHE A N 1
ATOM 919 C CA . PHE A 1 112 ? 7.888 2.425 -8.248 1.00 86.38 112 PHE A CA 1
ATOM 920 C C . PHE A 1 112 ? 6.534 1.768 -7.949 1.00 86.38 112 PHE A C 1
ATOM 922 O O . PHE A 1 112 ? 6.480 0.554 -7.765 1.00 86.38 112 PHE A O 1
ATOM 929 N N . TRP A 1 113 ? 5.431 2.527 -7.977 1.00 86.94 113 TRP A N 1
ATOM 930 C CA . TRP A 1 113 ? 4.106 1.962 -7.698 1.00 86.94 113 TRP A CA 1
ATOM 931 C C . TRP A 1 113 ? 3.664 0.932 -8.730 1.00 86.94 113 TRP A C 1
ATOM 933 O O . TRP A 1 113 ? 3.062 -0.067 -8.350 1.00 86.94 113 TRP A O 1
ATOM 943 N N . ARG A 1 114 ? 3.977 1.121 -10.016 1.00 84.94 114 ARG A N 1
ATOM 944 C CA . ARG A 1 114 ? 3.678 0.109 -11.043 1.00 84.94 114 ARG A CA 1
ATOM 945 C C . ARG A 1 114 ? 4.410 -1.197 -10.759 1.00 84.94 114 ARG A C 1
ATOM 947 O O . ARG A 1 114 ? 3.775 -2.245 -10.784 1.00 84.94 114 ARG A O 1
ATOM 954 N N . ILE A 1 115 ? 5.702 -1.134 -10.434 1.00 87.25 115 ILE A N 1
ATOM 955 C CA . ILE A 1 115 ? 6.490 -2.321 -10.070 1.00 87.25 115 ILE A CA 1
ATOM 956 C C . ILE A 1 115 ? 5.883 -2.975 -8.832 1.00 87.25 115 ILE A C 1
ATOM 958 O O . ILE A 1 115 ? 5.600 -4.168 -8.833 1.00 87.25 115 ILE A O 1
ATOM 962 N N . TYR A 1 116 ? 5.641 -2.169 -7.796 1.00 89.06 116 TYR A N 1
ATOM 963 C CA . TYR A 1 116 ? 5.076 -2.613 -6.533 1.00 89.06 116 TYR A CA 1
ATOM 964 C C . TYR A 1 116 ? 3.771 -3.370 -6.761 1.00 89.06 116 TYR A C 1
ATOM 966 O O . TYR A 1 116 ? 3.676 -4.528 -6.375 1.00 89.06 116 TYR A O 1
ATOM 974 N N . PHE A 1 117 ? 2.799 -2.764 -7.451 1.00 88.25 117 PHE A N 1
ATOM 975 C CA . PHE A 1 117 ? 1.512 -3.402 -7.711 1.00 88.25 117 PHE A CA 1
ATOM 976 C C . PHE A 1 117 ? 1.637 -4.658 -8.567 1.00 88.25 117 PHE A C 1
ATOM 978 O O . PHE A 1 117 ? 0.870 -5.580 -8.331 1.00 88.25 117 PHE A O 1
ATOM 985 N N . ILE A 1 118 ? 2.595 -4.745 -9.497 1.00 87.12 118 ILE A N 1
ATOM 986 C CA . ILE A 1 118 ? 2.855 -5.987 -10.241 1.00 87.12 118 ILE A CA 1
ATOM 987 C C . ILE A 1 118 ? 3.382 -7.082 -9.309 1.00 87.12 118 ILE A C 1
ATOM 989 O O . ILE A 1 118 ? 2.880 -8.203 -9.348 1.00 87.12 118 ILE A O 1
ATOM 993 N N . LEU A 1 119 ? 4.363 -6.762 -8.460 1.00 88.38 119 LEU A N 1
ATOM 994 C CA . LEU A 1 119 ? 4.960 -7.713 -7.520 1.00 88.38 119 LEU A CA 1
ATOM 995 C C . LEU A 1 119 ? 3.932 -8.205 -6.501 1.00 88.38 119 LEU A C 1
ATOM 997 O O . LEU A 1 119 ? 3.838 -9.401 -6.239 1.00 88.38 119 LEU A O 1
ATOM 1001 N N . VAL A 1 120 ? 3.140 -7.287 -5.946 1.00 88.44 120 VAL A N 1
ATOM 1002 C CA . VAL A 1 120 ? 2.179 -7.614 -4.894 1.00 88.44 120 VAL A CA 1
ATOM 1003 C C . VAL A 1 120 ? 0.833 -8.090 -5.422 1.00 88.44 120 VAL A C 1
ATOM 1005 O O . VAL A 1 120 ? 0.023 -8.528 -4.612 1.00 88.44 120 VAL A O 1
ATOM 1008 N N . ASN A 1 121 ? 0.577 -8.039 -6.737 1.00 84.88 121 ASN A N 1
ATOM 1009 C CA . ASN A 1 121 ? -0.724 -8.365 -7.336 1.00 84.88 121 ASN A CA 1
ATOM 1010 C C . ASN A 1 121 ? -1.276 -9.709 -6.840 1.00 84.88 121 ASN A C 1
ATOM 1012 O O . ASN A 1 121 ? -2.455 -9.816 -6.519 1.00 84.88 121 ASN A O 1
ATOM 1016 N N . ASN A 1 122 ? -0.403 -10.711 -6.719 1.00 82.69 122 ASN A N 1
ATOM 1017 C CA . ASN A 1 122 ? -0.768 -12.052 -6.259 1.00 82.69 122 ASN A CA 1
ATOM 1018 C C . ASN A 1 122 ? -1.096 -12.126 -4.755 1.00 82.69 122 ASN A C 1
ATOM 1020 O O . ASN A 1 122 ? -1.752 -13.071 -4.338 1.00 82.69 122 ASN A O 1
ATOM 1024 N N . HIS A 1 123 ? -0.665 -11.147 -3.954 1.00 80.50 123 HIS A N 1
ATOM 1025 C CA . HIS A 1 123 ? -0.884 -11.085 -2.502 1.00 80.50 123 HIS A CA 1
ATOM 1026 C C . 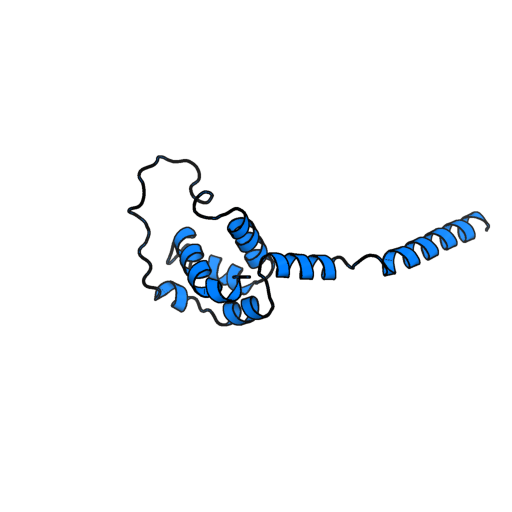HIS A 1 123 ? -2.025 -10.140 -2.092 1.00 80.50 123 HIS A C 1
ATOM 1028 O O . HIS A 1 123 ? -2.524 -10.227 -0.971 1.00 80.50 123 HIS A O 1
ATOM 1034 N N . ILE A 1 124 ? -2.413 -9.204 -2.967 1.00 79.75 124 ILE A N 1
ATOM 1035 C CA . ILE A 1 124 ? -3.480 -8.224 -2.702 1.00 79.75 124 ILE A CA 1
ATOM 1036 C C . ILE A 1 124 ? -4.807 -8.555 -3.393 1.00 79.75 124 ILE A C 1
ATOM 1038 O O . ILE A 1 124 ? -5.819 -7.926 -3.076 1.00 79.75 124 ILE A O 1
ATOM 1042 N N . ALA A 1 125 ? -4.802 -9.480 -4.357 1.00 65.75 125 ALA A N 1
ATOM 1043 C CA . ALA A 1 125 ? -6.016 -9.919 -5.031 1.00 65.75 125 ALA A CA 1
ATOM 1044 C C . ALA A 1 125 ? -6.931 -10.677 -4.041 1.00 65.75 125 ALA A C 1
ATOM 1046 O O . ALA A 1 125 ? -6.424 -11.492 -3.269 1.00 65.75 125 ALA A O 1
ATOM 1047 N N . PRO A 1 126 ? -8.247 -10.386 -4.024 1.00 52.62 126 PRO A N 1
ATOM 1048 C CA . PRO A 1 126 ? -9.214 -11.099 -3.190 1.00 52.62 126 PRO A CA 1
ATOM 1049 C C . PRO A 1 126 ? -9.405 -12.563 -3.602 1.00 52.62 126 PRO A C 1
ATOM 1051 O O . PRO A 1 126 ? -9.191 -12.885 -4.795 1.00 52.62 126 PRO A O 1
#

Solvent-accessible surface area (backbone atoms only — not comparable to full-atom values): 7659 Å² total; per-residue (Å²): 110,68,70,58,56,52,51,49,50,52,51,53,51,50,51,64,53,51,76,72,48,79,50,71,68,56,52,49,52,55,51,33,43,74,54,32,56,38,70,66,40,50,56,54,51,70,68,59,52,68,63,61,67,70,71,44,94,68,77,78,75,84,83,74,71,99,66,84,89,73,76,80,80,61,76,88,40,54,77,66,50,52,52,28,54,54,48,44,46,76,70,35,63,57,56,40,46,58,41,60,65,43,36,82,77,77,47,54,71,68,55,52,50,53,53,48,51,62,72,41,42,86,57,50,58,131

Secondary structure (DSSP, 8-state):
-HHHHHHHHHHHHHHHHHTTSPPHHHHHHHHHHHTT--HHHHHHHHH--HHHHHS--PPP-TTS-----S-TTSSSS-HHHHHHHHHHHHH-HHHHHHHHTTTTTTS-HHHHHHHHHHHHHHHH--

Organism: Glycine max (NCBI:txid3847)

Foldseek 3Di:
DVVVVVVVVVVVVVVVVVVPPPDVVNVLQVVCVVLLVDPVLLVLLVPDDLVLLQVDPDDDPPPPDPPDDDDVVPPVADPSRVVSLVSCCVPRVSVVVSCVPCVPPRDDPVSVSVSSCVSCVVRRPD

Sequence (126 aa):
MELWNRARGFAEEAAKRSQYLPQPSIINGVYLHRFGITQELREFVEGITITTFEDFPLQDDTELSDVPAVSNVRQDLTEWQEKHARLVLSTVKEISRLRYEPCPQVMKERKFWRIYFILVNNHIAP

Nearest PDB structures (foldseek):
  7bty-assembly1_B  TM=1.605E-01  e=7.777E+00  Saccharomyces cerevisiae

Mean predicted aligned error: 12.04 Å

InterPro domains:
  IPR005607 BSD domain [PF03909] (78-123)
  IPR005607 BSD domain [PS50858] (72-124)
  IPR005607 BSD domain [SM00751] (72-124)
  IPR035925 BSD domain superfamily [G3DSA:1.10.3970.10] (51-125)
  IPR035925 BSD domain superfamily [SSF140383] (36-123)

pLDDT: mean 78.11, std 14.31, range [39.59, 93.31]

Radius of gyration: 21.98 Å; Cα contacts (8 Å, |Δi|>4): 58; chains: 1; bounding box: 41×32×74 Å